Protein AF-A0A7S1T756-F1 (afdb_monomer_lite)

pLDDT: mean 79.55, std 18.54, range [43.72, 97.0]

Radius of gyration: 24.69 Å; chains: 1; bounding box: 53×56×56 Å

Organism: NCBI:txid63592

Foldseek 3Di:
DDDDDDDDDDDDDDDDDDDDDDDDDDDDDDPPPPPPPPPVQPPLVPDDPVVLCVQCVVLVHHCPPPPDSVSSSVVSSVDVVCANVQAPDDPQWDQDVVVRWTAHPVQRWTADRNVQWIAHPVVRFIWHQDPVVRDTHTDDD

Sequence (141 aa):
EPVAKRQAMEAAMAGPSSAAAASAPTAQAAPSEAAAPESDTTDYGSWPVKELQRFLREHGQDPSGAVEKSDLVERVRGVAAAGPARTAVPAGYLFHAESGYYWGAADSMYFHAESGKYYNPLNGAWCSWDAATGKFMPVPT

Structure (mmCIF, N/CA/C/O backbone):
data_AF-A0A7S1T756-F1
#
_entry.id   AF-A0A7S1T756-F1
#
loop_
_atom_site.group_PDB
_atom_site.id
_atom_site.type_symbol
_atom_site.label_atom_id
_atom_site.label_alt_id
_atom_site.label_comp_id
_atom_site.label_asym_id
_atom_site.label_entity_id
_atom_site.label_seq_id
_atom_site.pdbx_PDB_ins_code
_atom_site.Cartn_x
_atom_site.Cartn_y
_atom_site.Cartn_z
_atom_site.occupancy
_atom_site.B_iso_or_equiv
_atom_site.auth_seq_id
_atom_site.auth_comp_id
_atom_site.auth_asym_id
_atom_site.auth_atom_id
_atom_site.pdbx_PDB_model_num
ATOM 1 N N . GLU A 1 1 ? 23.310 17.131 -29.166 1.00 49.69 1 GLU A N 1
ATOM 2 C CA . GLU A 1 1 ? 24.074 15.921 -29.539 1.00 49.69 1 GLU A CA 1
ATOM 3 C C . GLU A 1 1 ? 25.356 15.863 -28.720 1.00 49.69 1 GLU A C 1
ATOM 5 O O . GLU A 1 1 ? 26.042 16.876 -28.638 1.00 49.69 1 GLU A O 1
ATOM 10 N N . PRO A 1 2 ? 25.624 14.738 -28.042 1.00 57.97 2 PRO A N 1
ATOM 11 C CA . PRO A 1 2 ? 26.920 14.097 -28.261 1.00 57.97 2 PRO A CA 1
ATOM 12 C C . PRO A 1 2 ? 26.814 12.575 -28.481 1.00 57.97 2 PRO A C 1
ATOM 14 O O . PRO A 1 2 ? 26.341 11.816 -27.644 1.00 57.97 2 PRO A O 1
ATOM 17 N N . VAL A 1 3 ? 27.250 12.182 -29.677 1.00 46.78 3 VAL A N 1
ATOM 18 C CA . VAL A 1 3 ? 28.123 11.060 -30.064 1.00 46.78 3 VAL A CA 1
ATOM 19 C C . VAL A 1 3 ? 28.409 9.946 -29.031 1.00 46.78 3 VAL A C 1
ATOM 21 O O . VAL A 1 3 ? 29.162 10.119 -28.080 1.00 46.78 3 VAL A O 1
ATOM 24 N N . ALA A 1 4 ? 27.879 8.763 -29.358 1.00 54.88 4 ALA A N 1
ATOM 25 C CA . ALA A 1 4 ? 28.503 7.432 -29.373 1.00 54.88 4 ALA A CA 1
ATOM 26 C C . ALA A 1 4 ? 29.545 7.033 -28.304 1.00 54.88 4 ALA A C 1
ATOM 28 O O . ALA A 1 4 ? 30.693 7.478 -28.323 1.00 54.88 4 ALA A O 1
ATOM 29 N N . LYS A 1 5 ? 29.234 5.952 -27.573 1.00 61.62 5 LYS A N 1
ATOM 30 C CA . LYS A 1 5 ? 30.234 4.915 -27.270 1.00 61.62 5 LYS A CA 1
ATOM 31 C C . LYS A 1 5 ? 29.591 3.529 -27.150 1.00 61.62 5 LYS A C 1
ATOM 33 O O . LYS A 1 5 ? 28.994 3.177 -26.142 1.00 61.62 5 LYS A O 1
ATOM 38 N N . ARG A 1 6 ? 29.705 2.763 -28.238 1.00 56.31 6 ARG A N 1
ATOM 39 C CA . ARG A 1 6 ? 29.560 1.302 -28.277 1.00 56.31 6 ARG A CA 1
ATOM 40 C C . ARG A 1 6 ? 30.834 0.674 -27.706 1.00 56.31 6 ARG A C 1
ATOM 42 O O . ARG A 1 6 ? 31.906 1.056 -28.158 1.00 56.31 6 ARG A O 1
ATOM 49 N N . GLN A 1 7 ? 30.695 -0.298 -26.811 1.00 54.22 7 GLN A N 1
ATOM 50 C CA . GLN A 1 7 ? 31.618 -1.410 -26.503 1.00 54.22 7 GLN A CA 1
ATOM 51 C C . GLN A 1 7 ? 30.746 -2.401 -25.699 1.00 54.22 7 GLN A C 1
ATOM 53 O O . GLN A 1 7 ? 30.255 -2.017 -24.648 1.00 54.22 7 GLN A O 1
ATOM 58 N N . ALA A 1 8 ? 30.275 -3.559 -26.175 1.00 53.59 8 ALA A N 1
ATOM 59 C CA . ALA A 1 8 ? 30.924 -4.700 -26.828 1.00 53.59 8 ALA A CA 1
ATOM 60 C C . ALA A 1 8 ? 32.037 -5.318 -25.968 1.00 53.59 8 ALA A C 1
ATOM 62 O O . ALA A 1 8 ? 33.213 -5.037 -26.178 1.00 53.59 8 ALA A O 1
ATOM 63 N N . MET A 1 9 ? 31.642 -6.187 -25.032 1.00 54.69 9 MET A N 1
ATOM 64 C CA . MET A 1 9 ? 32.468 -7.318 -24.619 1.00 54.69 9 MET A CA 1
ATOM 65 C C . MET A 1 9 ? 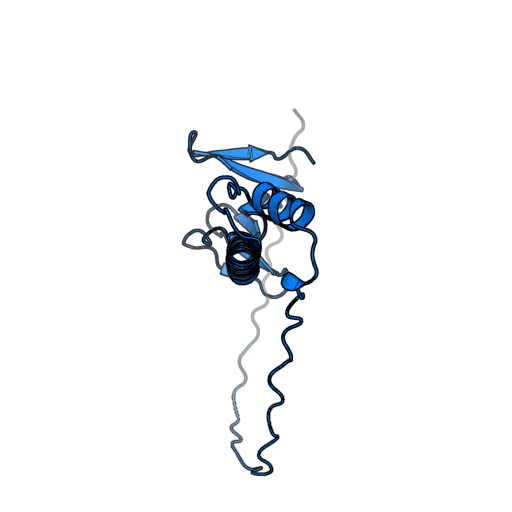31.581 -8.524 -24.295 1.00 54.69 9 MET A C 1
ATOM 67 O O . MET A 1 9 ? 30.870 -8.579 -23.297 1.00 54.69 9 MET A O 1
ATOM 71 N N . GLU A 1 10 ? 31.622 -9.446 -25.246 1.00 45.19 10 GLU A N 1
ATOM 72 C CA . GLU A 1 10 ? 31.120 -10.809 -25.267 1.00 45.19 10 GLU A CA 1
ATOM 73 C C . GLU A 1 10 ? 32.322 -11.717 -24.949 1.00 45.19 10 GLU A C 1
ATOM 75 O O . GLU A 1 10 ? 33.358 -11.576 -25.595 1.00 45.19 10 GLU A O 1
ATOM 80 N N . ALA A 1 11 ? 32.216 -12.580 -23.935 1.00 45.88 11 ALA A N 1
ATOM 81 C CA . ALA A 1 11 ? 33.020 -13.797 -23.722 1.00 45.88 11 ALA A CA 1
ATOM 82 C C . ALA A 1 11 ? 32.498 -14.474 -22.438 1.00 45.88 11 ALA A C 1
ATOM 84 O O . ALA A 1 11 ? 32.665 -13.957 -21.340 1.00 45.88 11 ALA A O 1
ATOM 85 N N . ALA A 1 12 ? 31.651 -15.497 -22.542 1.00 52.09 12 ALA A N 1
ATOM 86 C CA . ALA A 1 12 ? 32.065 -16.897 -22.647 1.00 52.09 12 ALA A CA 1
ATOM 87 C C . ALA A 1 12 ? 32.870 -17.374 -21.428 1.00 52.09 12 ALA A C 1
ATOM 89 O O . ALA A 1 12 ? 34.069 -17.142 -21.379 1.00 52.09 12 ALA A O 1
ATOM 90 N N . MET A 1 13 ? 32.221 -18.117 -20.520 1.00 52.81 13 MET A N 1
ATOM 91 C CA . MET A 1 13 ? 32.781 -19.329 -19.906 1.00 52.81 13 MET A CA 1
ATOM 92 C C . MET A 1 13 ? 31.653 -20.277 -19.486 1.00 52.81 13 MET A C 1
ATOM 94 O O . MET A 1 13 ? 30.943 -20.063 -18.509 1.00 52.81 13 MET A O 1
ATOM 98 N N . ALA A 1 14 ? 31.510 -21.334 -20.282 1.00 48.91 14 ALA A N 1
ATOM 99 C CA . ALA A 1 14 ? 30.871 -22.579 -19.904 1.00 48.91 14 ALA A CA 1
ATOM 100 C C . ALA A 1 14 ? 31.786 -23.354 -18.940 1.00 48.91 14 ALA A C 1
ATOM 102 O O . ALA A 1 14 ? 33.002 -23.378 -19.125 1.00 48.91 14 ALA A O 1
ATOM 103 N N . GLY A 1 15 ? 31.198 -24.036 -17.959 1.00 43.72 15 GLY A N 1
ATOM 104 C CA . GLY A 1 15 ? 31.881 -25.000 -17.097 1.00 43.72 15 GLY A CA 1
ATOM 105 C C . GLY A 1 15 ? 30.878 -25.807 -16.261 1.00 43.72 15 GLY A C 1
ATOM 106 O O . GLY A 1 15 ? 29.797 -25.296 -15.986 1.00 43.72 15 GLY A O 1
ATOM 107 N N . PRO A 1 16 ? 31.165 -27.080 -15.931 1.00 58.47 16 PRO A N 1
ATOM 108 C CA . PRO A 1 16 ? 30.175 -28.152 -15.993 1.00 58.47 16 PRO A CA 1
ATOM 109 C C . PRO A 1 16 ? 29.696 -28.693 -14.635 1.00 58.47 16 PRO A C 1
ATOM 111 O O . PRO A 1 16 ? 30.384 -28.619 -13.626 1.00 58.47 16 PRO A O 1
ATOM 114 N N . SER A 1 17 ? 28.508 -29.301 -14.689 1.00 57.59 17 SER A N 1
ATOM 115 C CA . SER A 1 17 ? 28.095 -30.576 -14.079 1.00 57.59 17 SER A CA 1
ATOM 116 C C . SER A 1 17 ? 28.977 -31.178 -12.968 1.00 57.59 17 SER A C 1
ATOM 118 O O . SER A 1 17 ? 30.095 -31.619 -13.231 1.00 57.59 17 SER A O 1
ATOM 120 N N . SER A 1 18 ? 28.409 -31.363 -11.771 1.00 61.53 18 SER A N 1
ATOM 121 C CA . SER A 1 18 ? 28.736 -32.514 -10.920 1.00 61.53 18 SER A CA 1
ATOM 122 C C . SER A 1 18 ? 27.552 -32.890 -10.026 1.00 61.53 18 SER A C 1
ATOM 124 O O . SER A 1 18 ? 26.866 -32.032 -9.472 1.00 61.53 18 SER A O 1
ATOM 126 N N . ALA A 1 19 ? 27.295 -34.192 -9.968 1.00 45.50 19 ALA A N 1
ATOM 127 C CA . ALA A 1 19 ? 26.134 -34.851 -9.389 1.00 45.50 19 ALA A CA 1
ATOM 128 C C . ALA A 1 19 ? 26.435 -35.478 -8.014 1.00 45.50 19 ALA A C 1
ATOM 130 O O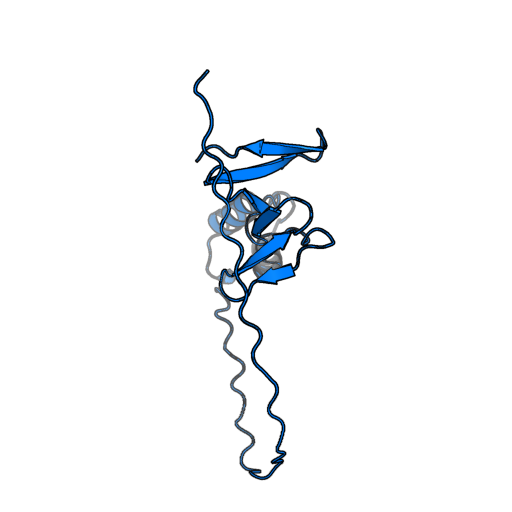 . ALA A 1 19 ? 27.594 -35.692 -7.671 1.00 45.50 19 ALA A O 1
ATOM 131 N N . ALA A 1 20 ? 25.355 -35.910 -7.346 1.00 44.09 20 ALA A N 1
ATOM 132 C CA . ALA A 1 20 ? 25.296 -36.823 -6.192 1.00 44.09 20 ALA A CA 1
ATOM 133 C C . ALA A 1 20 ? 25.740 -36.209 -4.840 1.00 44.09 20 ALA A C 1
ATOM 135 O O . ALA A 1 20 ? 26.628 -35.378 -4.783 1.00 44.09 20 ALA A O 1
ATOM 136 N N . ALA A 1 21 ? 25.160 -36.540 -3.687 1.00 48.34 21 ALA A N 1
ATOM 137 C CA . ALA A 1 21 ? 24.463 -37.755 -3.304 1.00 48.34 21 ALA A CA 1
ATOM 138 C C . ALA A 1 21 ? 23.457 -37.501 -2.167 1.00 48.34 21 ALA A C 1
ATOM 140 O O . ALA A 1 21 ? 23.534 -36.524 -1.425 1.00 48.34 21 ALA A O 1
ATOM 141 N N . ALA A 1 22 ? 22.531 -38.446 -2.046 1.00 50.19 22 ALA A N 1
ATOM 142 C CA . ALA A 1 22 ? 21.540 -38.574 -0.997 1.00 50.19 22 ALA A CA 1
ATOM 143 C C . ALA A 1 22 ? 22.143 -38.691 0.416 1.00 50.19 22 ALA A C 1
ATOM 145 O O . ALA A 1 22 ? 23.141 -39.377 0.631 1.00 50.19 22 ALA A O 1
ATOM 146 N N . SER A 1 23 ? 21.442 -38.121 1.395 1.00 50.31 23 SER A N 1
ATOM 147 C CA . SER A 1 23 ? 21.333 -38.655 2.755 1.00 50.31 23 SER A CA 1
ATOM 148 C C . SER A 1 23 ? 20.031 -38.154 3.375 1.00 50.31 23 SER A C 1
ATOM 150 O O . SER A 1 23 ? 19.855 -36.967 3.629 1.00 50.31 23 SER A O 1
ATOM 152 N N . ALA A 1 24 ? 19.109 -39.082 3.587 1.00 49.72 24 ALA A N 1
ATOM 153 C CA . ALA A 1 24 ? 17.982 -38.958 4.503 1.00 49.72 24 ALA A CA 1
ATOM 154 C C . ALA A 1 24 ? 18.174 -40.032 5.605 1.00 49.72 24 ALA A C 1
ATOM 156 O O . ALA A 1 24 ? 19.075 -40.862 5.484 1.00 49.72 24 ALA A O 1
ATOM 157 N N . PRO A 1 25 ? 17.287 -40.153 6.601 1.00 66.81 25 PRO A N 1
ATOM 158 C CA . PRO A 1 25 ? 17.030 -39.196 7.679 1.00 66.81 25 PRO A CA 1
ATOM 159 C C . PRO A 1 25 ? 17.026 -39.918 9.047 1.00 66.81 25 PRO A C 1
ATOM 161 O O . PRO A 1 25 ? 16.401 -40.961 9.173 1.00 66.81 25 PRO A O 1
ATOM 164 N N . THR A 1 26 ? 17.626 -39.378 10.114 1.00 49.97 26 THR A N 1
ATOM 165 C CA . THR A 1 26 ? 17.218 -39.785 11.480 1.00 49.97 26 THR A CA 1
ATOM 166 C C . THR A 1 26 ? 17.680 -38.786 12.532 1.00 49.97 26 THR A C 1
ATOM 168 O O . THR A 1 26 ? 18.873 -38.677 12.785 1.00 49.97 26 THR A O 1
ATOM 171 N N . ALA A 1 27 ? 16.731 -38.106 13.173 1.00 53.69 27 ALA A N 1
ATOM 172 C CA . ALA A 1 27 ? 16.810 -37.723 14.582 1.00 53.69 27 ALA A CA 1
ATOM 173 C C . ALA A 1 27 ? 15.421 -37.267 15.047 1.00 53.69 27 ALA A C 1
ATOM 175 O O . ALA A 1 27 ? 15.037 -36.106 14.949 1.00 53.69 27 ALA A O 1
ATOM 176 N N . GLN A 1 28 ? 14.656 -38.242 15.520 1.00 59.00 28 GLN A N 1
ATOM 177 C CA . GLN A 1 28 ? 13.478 -38.069 16.352 1.00 59.00 28 GLN A CA 1
ATOM 178 C C . GLN A 1 28 ? 13.934 -37.621 17.747 1.00 59.00 28 GLN A C 1
ATOM 180 O O . GLN A 1 28 ? 14.573 -38.409 18.438 1.00 59.00 28 GLN A O 1
ATOM 185 N N . ALA A 1 29 ? 13.594 -36.403 18.176 1.00 45.97 29 ALA A N 1
ATOM 186 C CA . ALA A 1 29 ? 13.442 -36.074 19.595 1.00 45.97 29 ALA A CA 1
ATOM 187 C C . ALA A 1 29 ? 12.720 -34.734 19.807 1.00 45.97 29 ALA A C 1
ATOM 189 O O . ALA A 1 29 ? 13.088 -33.721 19.225 1.00 45.97 29 ALA A O 1
ATOM 190 N N . ALA A 1 30 ? 11.775 -34.790 20.747 1.00 53.19 30 ALA A N 1
ATOM 191 C CA . ALA A 1 30 ? 11.052 -33.723 21.435 1.00 53.19 30 ALA A CA 1
ATOM 192 C C . ALA A 1 30 ? 9.870 -33.056 20.694 1.00 53.19 30 ALA A C 1
ATOM 194 O O . ALA A 1 30 ? 10.069 -32.337 19.716 1.00 53.19 30 ALA A O 1
ATOM 195 N N . PRO A 1 31 ? 8.628 -33.187 21.214 1.00 49.28 31 PRO A N 1
ATOM 196 C CA . PRO A 1 31 ? 7.644 -32.131 21.054 1.00 49.28 31 PRO A CA 1
ATOM 197 C C . PRO A 1 31 ? 8.165 -30.925 21.843 1.00 49.28 31 PRO A C 1
ATOM 199 O O . PRO A 1 31 ? 7.908 -30.784 23.036 1.00 49.28 31 PRO A O 1
ATOM 202 N N . SER A 1 32 ? 8.958 -30.078 21.183 1.00 53.19 32 SER A N 1
ATOM 203 C CA . SER A 1 32 ? 9.020 -28.677 21.572 1.00 53.19 32 SER A CA 1
ATOM 204 C C . SER A 1 32 ? 7.589 -28.186 21.492 1.00 53.19 32 SER A C 1
ATOM 206 O O . SER A 1 32 ? 7.021 -28.076 20.406 1.00 53.19 32 SER A O 1
ATOM 208 N N . GLU A 1 33 ? 6.998 -27.989 22.664 1.00 53.91 33 GLU A N 1
ATOM 209 C CA . GLU A 1 33 ? 5.886 -27.088 22.882 1.00 53.91 33 GLU A CA 1
ATOM 210 C C . GLU A 1 33 ? 6.250 -25.804 22.145 1.00 53.91 33 GLU A C 1
ATOM 212 O O . GLU A 1 33 ? 7.084 -25.011 22.585 1.00 53.91 33 GLU A O 1
ATOM 217 N N . ALA A 1 34 ? 5.747 -25.704 20.916 1.00 51.59 34 ALA A N 1
ATOM 218 C CA . ALA A 1 34 ? 5.823 -24.513 20.119 1.00 51.59 34 ALA A CA 1
ATOM 219 C C . ALA A 1 34 ? 4.986 -23.515 20.902 1.00 51.59 34 ALA A C 1
ATOM 221 O O . ALA A 1 34 ? 3.768 -23.455 20.741 1.00 51.59 34 ALA A O 1
ATOM 222 N N . ALA A 1 35 ? 5.648 -22.790 21.807 1.00 49.75 35 ALA A N 1
ATOM 223 C CA . ALA A 1 35 ? 5.253 -21.451 22.161 1.00 49.75 35 ALA A CA 1
ATOM 224 C C . ALA A 1 35 ? 5.038 -20.779 20.812 1.00 49.75 35 ALA A C 1
ATOM 226 O O . ALA A 1 35 ? 5.993 -20.451 20.100 1.00 49.75 35 ALA A O 1
ATOM 227 N N . ALA A 1 36 ? 3.769 -20.747 20.394 1.00 52.66 36 ALA A N 1
ATOM 228 C CA . ALA A 1 36 ? 3.344 -19.962 19.265 1.00 52.66 36 ALA A CA 1
ATOM 229 C C . ALA A 1 36 ? 4.025 -18.613 19.476 1.00 52.66 36 ALA A C 1
ATOM 231 O O . ALA A 1 36 ? 3.992 -18.133 20.615 1.00 52.66 36 ALA A O 1
ATOM 232 N N . PRO A 1 37 ? 4.719 -18.060 18.466 1.00 54.41 37 PRO A N 1
ATOM 233 C CA . PRO A 1 37 ? 5.270 -16.729 18.616 1.00 54.41 37 PRO A CA 1
ATOM 234 C C . PRO A 1 37 ? 4.106 -15.898 19.126 1.00 54.41 37 PRO A C 1
ATOM 236 O O . PRO A 1 37 ? 3.062 -15.855 18.462 1.00 54.41 37 PRO A O 1
ATOM 239 N N . GLU A 1 38 ? 4.240 -15.378 20.350 1.00 50.25 38 GLU A N 1
ATOM 240 C CA . GLU A 1 38 ? 3.349 -14.365 20.881 1.00 50.25 38 GLU A CA 1
ATOM 241 C C . GLU A 1 38 ? 3.526 -13.229 19.896 1.00 50.25 38 GLU A C 1
ATOM 243 O O . GLU A 1 38 ? 4.457 -12.434 19.972 1.00 50.25 38 GLU A O 1
ATOM 248 N N . SER A 1 39 ? 2.736 -13.314 18.827 1.00 50.69 39 SER A N 1
ATOM 249 C CA . SER A 1 39 ? 2.704 -12.357 17.751 1.00 50.69 39 SER A CA 1
ATOM 250 C C . SER A 1 39 ? 2.448 -11.090 18.510 1.00 50.69 39 SER A C 1
ATOM 252 O O . SER A 1 39 ? 1.469 -11.072 19.255 1.00 50.69 39 SER A O 1
ATOM 254 N N . ASP A 1 40 ? 3.391 -10.153 18.441 1.00 54.97 40 ASP A N 1
ATOM 255 C CA . ASP A 1 40 ? 3.399 -8.892 19.170 1.00 54.97 40 ASP A CA 1
ATOM 256 C C . ASP A 1 40 ? 2.091 -8.166 18.838 1.00 54.97 40 ASP A C 1
ATOM 258 O O . ASP A 1 40 ? 1.961 -7.405 17.878 1.00 54.97 40 ASP A O 1
ATOM 262 N N . THR A 1 41 ? 1.031 -8.581 19.528 1.00 65.00 41 THR A N 1
ATOM 263 C CA . THR A 1 41 ? -0.342 -8.269 19.180 1.00 65.00 41 THR A CA 1
ATOM 264 C C . THR A 1 41 ? -0.538 -6.985 19.920 1.00 65.00 41 THR A C 1
ATOM 266 O O . THR A 1 41 ? -0.930 -6.984 21.084 1.00 65.00 41 THR A O 1
ATOM 269 N N . THR A 1 42 ? -0.128 -5.905 19.259 1.00 84.50 42 THR A N 1
ATOM 270 C CA . THR A 1 42 ? -0.236 -4.551 19.779 1.00 84.50 42 THR A CA 1
ATOM 271 C C . THR A 1 42 ? -1.595 -4.405 20.460 1.00 84.50 42 THR A C 1
ATOM 273 O O . THR A 1 42 ? -2.643 -4.640 19.849 1.00 84.50 42 THR A O 1
ATOM 276 N N . ASP A 1 43 ? -1.587 -4.077 21.753 1.00 90.88 43 ASP A N 1
ATOM 277 C CA . ASP A 1 43 ? -2.812 -3.995 22.541 1.00 90.88 43 ASP A CA 1
ATOM 278 C C . ASP A 1 43 ? -3.574 -2.708 22.195 1.00 90.88 43 ASP A C 1
ATOM 280 O O . ASP A 1 43 ? -3.531 -1.692 22.892 1.00 90.88 43 ASP A O 1
ATOM 284 N N . TYR A 1 44 ? -4.289 -2.742 21.070 1.00 92.88 44 TYR A N 1
ATOM 285 C CA . TYR A 1 44 ? -5.114 -1.631 20.593 1.00 92.88 44 TYR A CA 1
ATOM 286 C C . TYR A 1 44 ? -6.268 -1.307 21.559 1.00 92.88 44 TYR A C 1
ATOM 288 O O . TYR A 1 44 ? -6.836 -0.217 21.511 1.00 92.88 44 TYR A O 1
ATOM 296 N N . GLY A 1 45 ? -6.606 -2.221 22.477 1.00 93.00 45 GLY A N 1
ATOM 297 C CA . GLY A 1 45 ? -7.598 -1.992 23.530 1.00 93.00 45 GLY A CA 1
ATOM 298 C C . GLY A 1 45 ? -7.187 -0.886 24.503 1.00 93.00 45 GLY A C 1
ATOM 299 O O . GLY A 1 45 ? -8.040 -0.127 24.972 1.00 93.00 45 GLY A O 1
ATOM 300 N N . SER A 1 46 ? -5.888 -0.725 24.745 1.00 95.25 46 SER A N 1
ATOM 301 C CA . SER A 1 46 ? -5.340 0.325 25.608 1.00 95.25 46 SER A CA 1
ATOM 302 C C . SER A 1 46 ? -5.297 1.707 24.942 1.00 95.25 46 SER A C 1
ATOM 304 O O . SER A 1 46 ? -5.149 2.719 25.628 1.00 95.25 46 SER A O 1
ATOM 306 N N . TRP A 1 47 ? -5.481 1.792 23.619 1.00 94.81 47 TRP A N 1
ATOM 307 C CA . TRP A 1 47 ? -5.406 3.063 22.898 1.00 94.81 47 TRP A CA 1
ATOM 308 C C . TRP A 1 47 ? -6.645 3.937 23.158 1.00 94.81 47 TRP A C 1
ATOM 310 O O . TRP A 1 47 ? -7.772 3.434 23.291 1.00 94.81 47 TRP A O 1
ATOM 320 N N . PRO A 1 48 ? -6.484 5.270 23.230 1.00 96.38 48 PRO A N 1
ATOM 321 C CA . PRO A 1 48 ? -7.617 6.178 23.300 1.00 96.38 48 PRO A CA 1
ATOM 322 C C . PRO A 1 48 ? -8.381 6.180 21.969 1.00 96.38 48 PRO A C 1
ATOM 324 O O . PRO A 1 48 ? -7.799 6.051 20.894 1.00 96.38 48 PRO A O 1
ATOM 327 N N . VAL A 1 49 ? -9.697 6.405 22.033 1.00 95.06 49 VAL A N 1
ATOM 328 C CA . VAL A 1 49 ? -10.599 6.414 20.861 1.00 95.06 49 VAL A CA 1
ATOM 329 C C . VAL A 1 49 ? -10.079 7.317 19.736 1.00 95.06 49 VAL A C 1
ATOM 331 O O . VAL A 1 49 ? -10.154 6.953 18.568 1.00 95.06 49 VAL A O 1
ATOM 334 N N . LYS A 1 50 ? -9.492 8.470 20.078 1.00 95.62 50 LYS A N 1
ATOM 335 C CA . LYS A 1 50 ? -8.940 9.415 19.095 1.00 95.62 50 LYS A CA 1
ATOM 336 C C . LYS A 1 50 ? -7.770 8.826 18.301 1.00 95.62 50 LYS A C 1
ATOM 338 O O . LYS A 1 50 ? -7.688 9.092 17.106 1.00 95.62 50 LYS A O 1
ATOM 343 N N . GLU A 1 51 ? -6.917 8.021 18.935 1.00 95.88 51 GLU A N 1
ATOM 344 C CA . GLU A 1 51 ? -5.789 7.356 18.267 1.00 95.88 51 GLU A CA 1
ATOM 345 C C . GLU A 1 51 ? -6.279 6.209 17.384 1.00 95.88 51 GLU A C 1
ATOM 347 O O . GLU A 1 51 ? -5.837 6.094 16.248 1.00 95.88 51 GLU A O 1
ATOM 352 N N . LEU A 1 52 ? -7.272 5.434 17.833 1.00 95.12 52 LEU A N 1
ATOM 353 C CA . LEU A 1 52 ? -7.898 4.403 16.994 1.00 95.12 52 LEU A CA 1
ATOM 354 C C . LEU A 1 52 ? -8.525 5.010 15.728 1.00 95.12 52 LEU A C 1
ATOM 356 O O . LEU A 1 52 ? -8.301 4.533 14.620 1.00 95.12 52 LEU A O 1
ATOM 360 N N . GLN A 1 53 ? -9.266 6.113 15.872 1.00 94.81 53 GLN A N 1
ATOM 361 C CA . GLN A 1 53 ? -9.841 6.835 14.732 1.00 94.81 53 GLN A CA 1
ATOM 362 C C . GLN A 1 53 ? -8.776 7.463 13.828 1.00 94.81 53 GLN A C 1
ATOM 364 O O . GLN A 1 53 ? -8.975 7.590 12.620 1.00 94.81 53 GLN A O 1
ATOM 369 N N . ARG A 1 54 ? -7.667 7.931 14.408 1.00 94.19 54 ARG A N 1
ATOM 370 C CA . ARG A 1 54 ? -6.532 8.454 13.651 1.00 94.19 54 ARG A CA 1
ATOM 371 C C . ARG A 1 54 ? -5.896 7.342 12.815 1.00 94.19 54 ARG A C 1
ATOM 373 O O . ARG A 1 54 ? -5.814 7.518 11.606 1.00 94.19 54 ARG A O 1
ATOM 380 N N . PHE A 1 55 ? -5.589 6.200 13.426 1.00 92.88 55 PHE A N 1
ATOM 381 C CA . PHE A 1 55 ? -5.024 5.032 12.754 1.00 92.88 55 PHE A CA 1
ATOM 382 C C . PHE A 1 55 ? -5.906 4.564 11.592 1.00 92.88 55 PHE A C 1
ATOM 384 O O . PHE A 1 55 ? -5.429 4.408 10.474 1.00 92.88 55 PHE A O 1
ATOM 391 N N . LEU A 1 56 ? -7.218 4.417 11.810 1.00 92.12 56 LEU A N 1
ATOM 392 C CA . LEU A 1 56 ? -8.136 4.031 10.733 1.00 92.12 56 LEU A CA 1
ATOM 393 C C . LEU A 1 56 ? -8.098 5.021 9.562 1.00 92.12 56 LEU A C 1
ATOM 395 O O . LEU A 1 56 ? -7.997 4.591 8.416 1.00 92.12 56 LEU A O 1
ATOM 399 N N . ARG A 1 57 ? -8.087 6.333 9.832 1.00 90.44 57 ARG A N 1
ATOM 400 C CA . ARG A 1 57 ? -7.989 7.358 8.779 1.00 90.44 57 ARG A CA 1
ATOM 401 C C . ARG A 1 57 ? -6.655 7.329 8.040 1.00 90.44 57 ARG A C 1
ATOM 403 O O . ARG A 1 57 ? -6.651 7.498 6.825 1.00 90.44 57 ARG A O 1
ATOM 410 N N . GLU A 1 58 ? -5.546 7.098 8.742 1.00 87.38 58 GLU A N 1
ATOM 411 C CA . GLU A 1 58 ? -4.219 6.929 8.127 1.00 87.38 58 GLU A CA 1
ATOM 412 C C . GLU A 1 58 ? -4.187 5.720 7.181 1.00 87.38 58 GLU A C 1
ATOM 414 O O . GLU A 1 58 ? -3.522 5.757 6.149 1.00 87.38 58 GLU A O 1
ATOM 419 N N . HIS A 1 59 ? -4.989 4.696 7.473 1.00 87.19 59 HIS A N 1
ATOM 420 C CA . HIS A 1 59 ? -5.191 3.523 6.625 1.00 87.19 59 HIS A CA 1
ATOM 421 C C . HIS A 1 59 ? -6.374 3.652 5.640 1.00 87.19 59 HIS A C 1
ATOM 423 O O . HIS A 1 59 ? -6.781 2.663 5.029 1.00 87.19 59 HIS A O 1
ATOM 429 N N . GLY A 1 60 ? -6.940 4.853 5.465 1.00 86.56 60 GLY A N 1
ATOM 430 C CA . GLY A 1 60 ? -8.024 5.119 4.510 1.00 86.56 60 GLY A CA 1
ATOM 431 C C . GLY A 1 60 ? -9.392 4.536 4.890 1.00 86.56 60 GLY A C 1
ATOM 432 O O . GLY A 1 60 ? -10.275 4.450 4.040 1.00 86.56 60 GLY A O 1
ATOM 433 N N . GLN A 1 61 ? -9.585 4.129 6.145 1.00 89.75 61 GLN A N 1
ATOM 434 C CA . GLN A 1 61 ? -10.857 3.652 6.688 1.00 89.75 61 GLN A CA 1
ATOM 435 C C . GLN A 1 61 ? -11.606 4.783 7.400 1.00 89.75 61 GLN A C 1
ATOM 437 O O . GLN A 1 61 ? -11.032 5.530 8.196 1.00 89.75 61 GLN A O 1
ATOM 442 N N . ASP A 1 62 ? -12.911 4.891 7.143 1.00 90.69 62 ASP A N 1
ATOM 443 C CA . ASP A 1 62 ? -13.761 5.881 7.803 1.00 90.69 62 ASP A CA 1
ATOM 444 C C . ASP A 1 62 ? -14.245 5.370 9.180 1.00 90.69 62 ASP A C 1
ATOM 446 O O . ASP A 1 62 ? -14.872 4.306 9.269 1.00 90.69 62 ASP A O 1
ATOM 450 N N . PRO A 1 63 ? -13.975 6.108 10.275 1.00 90.25 63 PRO A N 1
ATOM 451 C CA . PRO A 1 63 ? -14.404 5.720 11.613 1.00 90.25 63 PRO A CA 1
ATOM 452 C C . PRO A 1 63 ? -15.853 6.117 11.939 1.00 90.25 63 PRO A C 1
ATOM 454 O O . PRO A 1 63 ? -16.332 5.769 13.017 1.00 90.25 63 PRO A O 1
ATOM 457 N N . SER A 1 64 ? -16.566 6.842 11.067 1.00 87.50 64 SER A N 1
ATOM 458 C CA . SER A 1 64 ? -17.874 7.441 11.392 1.00 87.50 64 SER A CA 1
ATOM 459 C C . SER A 1 64 ? -18.988 6.408 11.590 1.00 87.50 64 SER A C 1
ATOM 461 O O . SER A 1 64 ? -20.024 6.727 12.166 1.00 87.50 64 SER A O 1
ATOM 463 N N . GLY A 1 65 ? -18.780 5.162 11.150 1.00 85.12 65 GLY A N 1
ATOM 464 C CA . GLY A 1 65 ? -19.714 4.052 11.364 1.00 85.12 65 GLY A CA 1
ATOM 465 C C . GLY A 1 65 ? -19.512 3.264 12.665 1.00 85.12 65 GLY A C 1
ATOM 466 O O . GLY A 1 65 ? -20.263 2.322 12.896 1.00 85.12 65 GLY A O 1
ATOM 467 N N . ALA A 1 66 ? -18.502 3.588 13.477 1.00 84.12 66 ALA A N 1
ATOM 468 C CA . ALA A 1 66 ? -18.192 2.877 14.717 1.00 84.12 66 ALA A CA 1
ATOM 469 C C . ALA A 1 66 ? -18.687 3.679 15.932 1.00 84.12 66 ALA A C 1
ATOM 471 O O . ALA A 1 66 ? -18.127 4.725 16.264 1.00 84.12 66 ALA A O 1
ATOM 472 N N . VAL A 1 67 ? -19.745 3.205 16.597 1.00 83.62 67 VAL A N 1
ATOM 473 C CA . VAL A 1 67 ? -20.343 3.905 17.755 1.00 83.62 67 VAL A CA 1
ATOM 474 C C . VAL A 1 67 ? -19.595 3.591 19.055 1.00 83.62 67 VAL A C 1
ATOM 476 O O . VAL A 1 67 ? -19.507 4.433 19.948 1.00 83.62 67 VAL A O 1
ATOM 479 N N . GLU A 1 68 ? -19.011 2.397 19.155 1.00 94.75 68 GLU A N 1
ATOM 480 C CA . GLU A 1 68 ? -18.373 1.894 20.371 1.00 94.75 68 GLU A CA 1
ATOM 481 C C . GLU A 1 68 ? -16.858 1.732 20.197 1.00 94.75 68 GLU A C 1
ATOM 483 O O . GLU A 1 68 ? -16.356 1.434 19.111 1.00 94.75 68 GLU A O 1
ATOM 488 N N . LYS A 1 69 ? -16.105 1.884 21.297 1.00 93.69 69 LYS A N 1
ATOM 489 C CA . LYS A 1 69 ? -14.645 1.682 21.295 1.00 93.69 69 LYS A CA 1
ATOM 490 C C . LYS A 1 69 ? -14.273 0.269 20.835 1.00 93.69 69 LYS A C 1
ATOM 492 O O . LYS A 1 69 ? -13.278 0.114 20.135 1.00 93.69 69 LYS A O 1
ATOM 497 N N . SER A 1 70 ? -15.061 -0.736 21.211 1.00 94.19 70 SER A N 1
ATOM 498 C CA . SER A 1 70 ? -14.827 -2.129 20.826 1.00 94.19 70 SER A CA 1
ATOM 499 C C . SER A 1 70 ? -14.848 -2.316 19.304 1.00 94.19 70 SER A C 1
ATOM 501 O O . SER A 1 70 ? -13.925 -2.927 18.775 1.00 94.19 70 SER A O 1
ATOM 503 N N . ASP A 1 71 ? -15.799 -1.690 18.595 1.00 93.62 71 ASP A N 1
ATOM 504 C CA . ASP A 1 71 ? -15.882 -1.742 17.123 1.00 93.62 71 ASP A CA 1
ATOM 505 C C . ASP A 1 71 ? -14.638 -1.119 16.469 1.00 93.62 71 ASP A C 1
ATOM 507 O O . ASP A 1 71 ? -14.047 -1.690 15.553 1.00 93.62 71 ASP A O 1
ATOM 511 N N . LEU A 1 72 ? -14.164 0.015 17.000 1.00 94.50 72 LEU A N 1
ATOM 512 C CA . LEU A 1 72 ? -12.922 0.639 16.532 1.00 94.50 72 LEU A CA 1
ATOM 513 C C . LEU A 1 72 ? -11.710 -0.279 16.721 1.00 94.50 72 LEU A C 1
ATOM 515 O O . LEU A 1 72 ? -10.882 -0.378 15.819 1.00 94.50 72 LEU A O 1
ATOM 519 N N . VAL A 1 73 ? -11.596 -0.950 17.871 1.00 94.88 73 VAL A N 1
ATOM 520 C CA . VAL A 1 73 ? -10.491 -1.882 18.147 1.00 94.88 73 VAL A CA 1
ATOM 521 C C . VAL A 1 73 ? -10.531 -3.072 17.191 1.00 94.88 73 VAL A C 1
ATOM 523 O O . VAL A 1 73 ? -9.488 -3.450 16.659 1.00 94.88 73 VAL A O 1
ATOM 526 N N . GLU A 1 74 ? -11.708 -3.644 16.931 1.00 93.12 74 GLU A N 1
ATOM 527 C CA . GLU A 1 74 ? -11.854 -4.749 15.980 1.00 93.12 74 GLU A CA 1
ATOM 528 C C . GLU A 1 74 ? -11.498 -4.330 14.553 1.00 93.12 74 GLU A C 1
ATOM 530 O O . GLU A 1 74 ? -10.755 -5.044 13.877 1.00 93.12 74 GLU A O 1
ATOM 535 N N . ARG A 1 75 ? -11.923 -3.140 14.108 1.00 91.75 75 ARG A N 1
ATOM 536 C CA . ARG A 1 75 ? -11.515 -2.608 12.799 1.00 91.75 75 ARG A CA 1
ATOM 537 C C . ARG A 1 75 ? -10.016 -2.378 12.715 1.00 91.75 75 ARG A C 1
ATOM 539 O O . ARG A 1 75 ? -9.406 -2.767 11.726 1.00 91.75 75 ARG A O 1
ATOM 546 N N . VAL A 1 76 ? -9.412 -1.775 13.740 1.00 92.75 76 VAL A N 1
ATOM 547 C CA . VAL A 1 76 ? -7.960 -1.551 13.782 1.00 92.75 76 VAL A CA 1
ATOM 548 C C . VAL A 1 76 ? -7.218 -2.882 13.725 1.00 92.75 76 VAL A C 1
ATOM 550 O O . VAL A 1 76 ? -6.290 -3.010 12.934 1.00 92.75 76 VAL A O 1
ATOM 553 N N . ARG A 1 77 ? -7.664 -3.898 14.474 1.00 91.31 77 ARG A N 1
ATOM 554 C CA . ARG A 1 77 ? -7.112 -5.258 14.390 1.00 91.31 77 ARG A CA 1
ATOM 555 C C . ARG A 1 77 ? -7.271 -5.853 12.996 1.00 91.31 77 ARG A C 1
ATOM 557 O O . ARG A 1 77 ? -6.317 -6.428 12.489 1.00 91.31 77 ARG A O 1
ATOM 564 N N . GLY A 1 78 ? -8.431 -5.689 12.362 1.00 87.81 78 GLY A N 1
ATOM 565 C CA . GLY A 1 78 ? -8.671 -6.146 10.993 1.00 87.81 78 GLY A CA 1
ATOM 566 C C . GLY A 1 78 ? -7.737 -5.483 9.980 1.00 87.81 78 GLY A C 1
ATOM 567 O O . GLY A 1 78 ? -7.156 -6.166 9.145 1.00 87.81 78 GLY A O 1
ATOM 568 N N . VAL A 1 79 ? -7.531 -4.170 10.090 1.00 88.19 79 VAL A N 1
ATOM 569 C CA . VAL A 1 79 ? -6.612 -3.403 9.235 1.00 88.19 79 VAL A CA 1
ATOM 570 C C . VAL A 1 79 ? -5.153 -3.780 9.499 1.00 88.19 79 VAL A C 1
ATOM 572 O O . VAL A 1 79 ? -4.391 -3.976 8.558 1.00 88.19 79 VAL A O 1
ATOM 575 N N . ALA A 1 80 ? -4.762 -3.930 10.764 1.00 86.81 80 ALA A N 1
ATOM 576 C CA . ALA A 1 80 ? -3.415 -4.342 11.143 1.00 86.81 80 ALA A CA 1
ATOM 577 C C . ALA A 1 80 ? -3.105 -5.772 10.671 1.00 86.81 80 ALA A C 1
ATOM 579 O O . ALA A 1 80 ? -2.027 -6.023 10.137 1.00 86.81 80 ALA A O 1
ATOM 580 N N . ALA A 1 81 ? -4.065 -6.693 10.802 1.00 82.50 81 ALA A N 1
ATOM 581 C CA . ALA A 1 81 ? -3.944 -8.069 10.327 1.00 82.50 81 ALA A CA 1
ATOM 582 C C . ALA A 1 81 ? -3.958 -8.167 8.794 1.00 82.50 81 ALA A C 1
ATOM 584 O O . ALA A 1 81 ? -3.242 -8.990 8.227 1.00 82.50 81 ALA A O 1
ATOM 585 N N . ALA A 1 82 ? -4.734 -7.315 8.112 1.00 75.06 82 ALA A N 1
ATOM 586 C CA . ALA A 1 82 ? -4.692 -7.191 6.655 1.00 75.06 82 ALA A CA 1
ATOM 587 C C . ALA A 1 82 ? -3.344 -6.637 6.153 1.00 75.06 82 ALA A C 1
ATOM 589 O O . ALA A 1 82 ? -2.999 -6.817 4.983 1.00 75.06 82 ALA A O 1
ATOM 590 N N . GLY A 1 83 ? -2.571 -6.005 7.043 1.00 64.56 83 GLY A N 1
ATOM 591 C CA . GLY A 1 83 ? -1.362 -5.270 6.709 1.00 64.56 83 GLY A CA 1
ATOM 592 C C . GLY A 1 83 ? -1.670 -4.022 5.874 1.00 64.56 83 GLY A C 1
ATOM 593 O O . GLY A 1 83 ? -2.821 -3.777 5.497 1.00 64.56 83 GLY A O 1
ATOM 594 N N . PRO A 1 84 ? -0.653 -3.204 5.541 1.00 60.09 84 PRO A N 1
ATOM 595 C CA . PRO A 1 84 ? -0.806 -2.264 4.435 1.00 60.09 84 PRO A CA 1
ATOM 596 C C . PRO A 1 84 ? -1.301 -3.070 3.237 1.00 60.09 84 PRO A C 1
ATOM 598 O O . PRO A 1 84 ? -0.738 -4.134 2.973 1.00 60.09 84 PRO A O 1
ATOM 601 N N . ALA A 1 85 ? -2.381 -2.614 2.590 1.00 60.09 85 ALA A N 1
ATOM 602 C CA . ALA A 1 85 ? -3.020 -3.329 1.493 1.00 60.09 85 ALA A CA 1
ATOM 603 C C . ALA A 1 85 ? -1.938 -3.774 0.509 1.00 60.09 85 ALA A C 1
ATOM 605 O O . ALA A 1 85 ? -1.407 -2.958 -0.248 1.00 60.09 85 ALA A O 1
ATOM 606 N N . ARG A 1 86 ? -1.554 -5.055 0.590 1.00 64.00 86 ARG A N 1
ATOM 607 C CA . ARG A 1 86 ? -0.469 -5.588 -0.223 1.00 64.00 86 ARG A CA 1
ATOM 608 C C . ARG A 1 86 ? -0.960 -5.452 -1.638 1.00 64.00 86 ARG A C 1
ATOM 610 O O . ARG A 1 86 ? -1.933 -6.102 -2.024 1.00 64.00 86 ARG A O 1
ATOM 617 N N . THR A 1 87 ? -0.348 -4.534 -2.372 1.00 75.62 87 THR A N 1
ATOM 618 C CA . THR A 1 87 ? -0.771 -4.299 -3.740 1.00 75.62 87 THR A CA 1
ATOM 619 C C . THR A 1 87 ? -0.509 -5.604 -4.468 1.00 75.62 87 THR A C 1
ATOM 621 O O . THR A 1 87 ? 0.599 -6.143 -4.391 1.00 75.62 87 THR A O 1
ATOM 624 N N . ALA A 1 88 ? -1.563 -6.158 -5.073 1.00 83.88 88 ALA A N 1
ATOM 625 C CA . ALA A 1 88 ? -1.474 -7.430 -5.765 1.00 83.88 88 ALA A CA 1
ATOM 626 C C . ALA A 1 88 ? -0.295 -7.361 -6.736 1.00 83.88 88 ALA A C 1
ATOM 628 O O . ALA A 1 88 ? -0.207 -6.441 -7.551 1.00 83.88 88 ALA A O 1
ATOM 629 N N . VAL A 1 89 ? 0.634 -8.302 -6.586 1.00 89.44 89 VAL A N 1
ATOM 630 C CA . VAL A 1 89 ? 1.828 -8.357 -7.424 1.00 89.44 89 VAL A CA 1
ATOM 631 C C . VAL A 1 89 ? 1.358 -8.526 -8.870 1.00 89.44 89 VAL A C 1
ATOM 633 O O . VAL A 1 89 ? 0.598 -9.463 -9.139 1.00 89.44 89 VAL A O 1
ATOM 636 N N . PRO A 1 90 ? 1.756 -7.640 -9.798 1.00 88.56 90 PRO A N 1
ATOM 637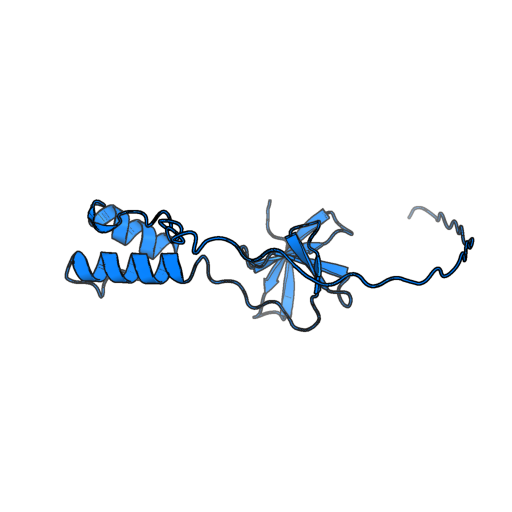 C CA . PRO A 1 90 ? 1.324 -7.759 -11.181 1.00 88.56 90 PRO A CA 1
ATOM 638 C C . PRO A 1 90 ? 1.782 -9.089 -11.788 1.00 88.56 90 PRO A C 1
ATOM 640 O O . PRO A 1 90 ? 2.827 -9.640 -11.431 1.00 88.56 90 PRO A O 1
ATOM 643 N N . ALA A 1 91 ? 0.994 -9.625 -12.719 1.00 91.75 91 ALA A N 1
ATOM 644 C CA . ALA A 1 91 ? 1.314 -10.897 -13.355 1.00 91.75 91 ALA A CA 1
ATOM 645 C C . ALA A 1 91 ? 2.674 -10.830 -14.076 1.00 91.75 91 ALA A C 1
ATOM 647 O O . ALA A 1 91 ? 2.983 -9.851 -14.750 1.00 91.75 91 ALA A O 1
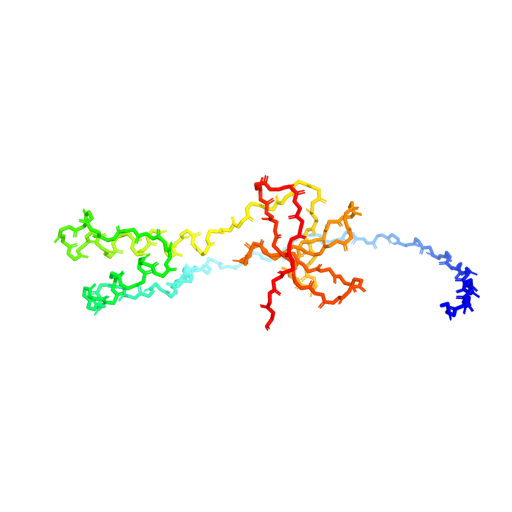ATOM 648 N N . GLY A 1 92 ? 3.482 -11.884 -13.939 1.00 93.50 92 GLY A N 1
ATOM 649 C CA . GLY A 1 92 ? 4.808 -11.970 -14.564 1.00 93.50 92 GLY A CA 1
ATOM 650 C C . GLY A 1 92 ? 5.951 -11.346 -13.756 1.00 93.50 92 GLY A C 1
ATOM 651 O O . GLY A 1 92 ? 7.099 -11.415 -14.190 1.00 93.50 92 GLY A O 1
ATOM 652 N N . TYR A 1 93 ? 5.667 -10.788 -12.580 1.00 95.75 93 TYR A N 1
ATOM 653 C CA . TYR A 1 93 ? 6.698 -10.358 -11.643 1.00 95.75 93 TYR A CA 1
ATOM 654 C C . TYR A 1 93 ? 7.189 -11.535 -10.787 1.00 95.75 93 TYR A C 1
ATOM 656 O O . TYR A 1 93 ? 6.395 -12.304 -10.245 1.00 95.75 93 TYR A O 1
ATOM 664 N N . LEU A 1 94 ? 8.510 -11.666 -10.646 1.00 96.31 94 LEU A N 1
ATOM 665 C CA . LEU A 1 94 ? 9.170 -12.735 -9.893 1.00 96.31 94 LEU A CA 1
ATOM 666 C C . LEU A 1 94 ? 9.790 -12.183 -8.612 1.00 96.31 94 LEU A C 1
ATOM 668 O O . LEU A 1 94 ? 10.515 -11.193 -8.650 1.00 96.31 94 LEU A O 1
ATOM 672 N N . PHE A 1 95 ? 9.528 -12.821 -7.472 1.00 95.81 95 PHE A N 1
ATOM 673 C CA . PHE A 1 95 ? 10.110 -12.395 -6.200 1.00 95.81 95 PHE A CA 1
ATOM 674 C C . PHE A 1 95 ? 11.629 -12.610 -6.187 1.00 95.81 95 PHE A C 1
ATOM 676 O O . PHE A 1 95 ? 12.106 -13.724 -6.407 1.00 95.81 95 PHE A O 1
ATOM 683 N N . HIS A 1 96 ? 12.380 -11.548 -5.902 1.00 95.00 96 HIS A N 1
ATOM 684 C CA . HIS A 1 96 ? 13.832 -11.567 -5.811 1.00 95.00 96 HIS A CA 1
ATOM 685 C C . HIS A 1 96 ? 14.256 -11.500 -4.341 1.00 95.00 96 HIS A C 1
ATOM 687 O O . HIS A 1 96 ? 14.305 -10.429 -3.735 1.00 95.00 96 HIS A O 1
ATOM 693 N N . ALA A 1 97 ? 14.559 -12.661 -3.755 1.00 89.19 97 ALA A N 1
ATOM 694 C CA . ALA A 1 97 ? 14.783 -12.797 -2.315 1.00 89.19 97 ALA A CA 1
ATOM 695 C C . ALA A 1 97 ? 15.930 -11.925 -1.774 1.00 89.19 97 ALA A C 1
ATOM 697 O O . ALA A 1 97 ? 15.832 -11.430 -0.657 1.00 89.19 97 ALA A O 1
ATOM 698 N N . GLU A 1 98 ? 16.984 -11.694 -2.563 1.00 91.56 98 GLU A N 1
ATOM 699 C CA . GLU A 1 98 ? 18.129 -10.877 -2.130 1.00 91.56 98 GLU A CA 1
ATOM 700 C C . GLU A 1 98 ? 17.776 -9.400 -1.949 1.00 91.56 98 GLU A C 1
ATOM 702 O O . GLU A 1 98 ? 18.378 -8.713 -1.130 1.00 91.56 98 GLU A O 1
ATOM 707 N N . SER A 1 99 ? 16.816 -8.902 -2.728 1.00 90.81 99 SER A N 1
ATOM 708 C CA . SER A 1 99 ? 16.431 -7.493 -2.697 1.00 90.81 99 SER A CA 1
ATOM 709 C C . SER A 1 99 ? 15.124 -7.268 -1.936 1.00 90.81 99 SER A C 1
ATOM 711 O O . SER A 1 99 ? 14.867 -6.154 -1.497 1.00 90.81 99 SER A O 1
ATOM 713 N N . GLY A 1 100 ? 14.306 -8.311 -1.758 1.00 92.06 100 GLY A N 1
ATOM 714 C CA . GLY A 1 100 ? 12.977 -8.210 -1.153 1.00 92.06 100 GLY A CA 1
ATOM 715 C C . GLY A 1 100 ? 11.927 -7.584 -2.079 1.00 92.06 100 GLY A C 1
ATOM 716 O O . GLY A 1 100 ? 10.798 -7.347 -1.655 1.00 92.06 100 GLY A O 1
ATOM 717 N N . TYR A 1 101 ? 12.269 -7.339 -3.347 1.00 95.12 101 TYR A N 1
ATOM 718 C CA . TYR A 1 101 ? 11.371 -6.765 -4.350 1.00 95.12 101 TYR A CA 1
ATOM 719 C C . TYR A 1 101 ? 10.961 -7.810 -5.383 1.00 95.12 101 TYR A C 1
ATOM 721 O O . TYR A 1 101 ? 11.605 -8.844 -5.556 1.00 95.12 101 TYR A O 1
ATOM 729 N N . TYR A 1 102 ? 9.902 -7.518 -6.125 1.00 96.44 102 TYR A N 1
ATOM 730 C CA . TYR A 1 102 ? 9.483 -8.335 -7.253 1.00 96.44 102 TYR A CA 1
ATOM 731 C C . TYR A 1 102 ? 10.046 -7.751 -8.549 1.00 96.44 102 TYR A C 1
ATOM 733 O O . TYR A 1 102 ? 9.892 -6.565 -8.794 1.00 96.44 102 TYR A O 1
ATOM 741 N N . TRP A 1 103 ? 10.690 -8.544 -9.395 1.00 96.81 103 TRP A N 1
ATOM 742 C CA . TRP A 1 103 ? 11.254 -8.101 -10.669 1.00 96.81 103 TRP A CA 1
ATOM 743 C C . TRP A 1 103 ? 10.337 -8.463 -11.838 1.00 96.81 103 TRP A C 1
ATOM 745 O O . TRP A 1 103 ? 9.998 -9.633 -12.022 1.00 96.81 103 TRP A O 1
ATOM 755 N N . GLY A 1 104 ? 9.960 -7.468 -12.641 1.00 95.38 104 GLY A N 1
ATOM 756 C CA . GLY A 1 104 ? 9.219 -7.653 -13.885 1.00 95.38 104 GLY A CA 1
ATOM 757 C C . GLY A 1 104 ? 10.166 -7.655 -15.080 1.00 95.38 104 GLY A C 1
ATOM 758 O O . GLY A 1 104 ? 10.741 -6.621 -15.416 1.00 95.38 104 GLY A O 1
ATOM 759 N N . ALA A 1 105 ? 10.314 -8.801 -15.750 1.00 94.25 105 ALA A N 1
ATOM 760 C CA . ALA A 1 105 ? 11.208 -8.923 -16.906 1.00 94.25 105 ALA A CA 1
ATOM 761 C C . ALA A 1 105 ? 10.713 -8.153 -18.147 1.00 94.25 105 ALA A C 1
ATOM 763 O O . ALA A 1 105 ? 11.530 -7.750 -18.970 1.00 94.25 105 ALA A O 1
ATOM 764 N N . ALA A 1 106 ? 9.398 -7.940 -18.278 1.00 92.75 106 ALA A N 1
ATOM 765 C CA . ALA A 1 106 ? 8.807 -7.223 -19.410 1.00 92.75 106 ALA A CA 1
ATOM 766 C C . ALA A 1 106 ? 9.163 -5.726 -19.394 1.00 92.75 106 ALA A C 1
ATOM 768 O O . ALA A 1 106 ? 9.589 -5.179 -20.408 1.00 92.75 106 ALA A O 1
ATOM 769 N N . ASP A 1 107 ? 9.046 -5.091 -18.228 1.00 91.44 107 ASP A N 1
ATOM 770 C CA . ASP A 1 107 ? 9.240 -3.647 -18.059 1.00 91.44 107 ASP A CA 1
ATOM 771 C C . ASP A 1 107 ? 10.630 -3.291 -17.515 1.00 91.44 107 ASP A C 1
ATOM 773 O O . ASP A 1 107 ? 10.998 -2.118 -17.459 1.00 91.44 107 ASP A O 1
ATOM 777 N N . SER A 1 108 ? 11.416 -4.298 -17.111 1.00 95.19 108 SER A N 1
ATOM 778 C CA . SER A 1 108 ? 12.699 -4.127 -16.414 1.00 95.19 108 SER A CA 1
ATOM 779 C C . SER A 1 108 ? 12.581 -3.230 -15.172 1.00 95.19 108 SER A C 1
ATOM 781 O O . SER A 1 108 ? 13.430 -2.373 -14.926 1.00 95.19 108 SER A O 1
ATOM 783 N N . MET A 1 109 ? 11.508 -3.413 -14.394 1.00 96.50 109 MET A N 1
ATOM 784 C CA . MET A 1 109 ? 11.218 -2.646 -13.177 1.00 96.50 109 MET A CA 1
ATOM 785 C C . MET A 1 109 ? 11.071 -3.559 -11.962 1.00 96.50 109 MET A C 1
ATOM 787 O O . MET A 1 109 ? 10.532 -4.664 -12.053 1.00 96.50 109 MET A O 1
ATOM 791 N N . TYR A 1 110 ? 11.487 -3.060 -10.800 1.00 96.88 110 TYR A N 1
ATOM 792 C CA . TYR A 1 110 ? 11.195 -3.684 -9.514 1.00 96.88 110 TYR A CA 1
ATOM 793 C C . TYR A 1 110 ? 9.849 -3.181 -8.991 1.00 96.88 110 TYR A C 1
ATOM 795 O O . TYR A 1 110 ? 9.517 -2.016 -9.155 1.00 96.88 110 TYR A O 1
ATOM 803 N N . PHE A 1 111 ? 9.077 -4.033 -8.338 1.00 96.25 111 PHE A N 1
ATOM 804 C CA . PHE A 1 111 ? 7.818 -3.710 -7.687 1.00 96.25 111 PHE A CA 1
ATOM 805 C C . PHE A 1 111 ? 7.945 -3.975 -6.191 1.00 96.25 111 PHE A C 1
ATOM 807 O O . PHE A 1 111 ? 8.399 -5.040 -5.762 1.00 96.25 111 PHE A O 1
ATOM 814 N N . HIS A 1 112 ? 7.537 -2.994 -5.395 1.00 94.25 112 HIS A N 1
ATOM 815 C CA . HIS A 1 112 ? 7.532 -3.074 -3.946 1.00 94.25 112 HIS A CA 1
ATOM 816 C C . HIS A 1 112 ? 6.103 -3.293 -3.449 1.00 94.25 112 HIS A C 1
ATOM 818 O O . HIS A 1 112 ? 5.288 -2.370 -3.446 1.00 94.25 112 HIS A O 1
ATOM 824 N N . ALA A 1 113 ? 5.798 -4.520 -3.021 1.00 89.75 113 ALA A N 1
ATOM 825 C CA . ALA A 1 113 ? 4.434 -4.925 -2.673 1.00 89.75 113 ALA A CA 1
ATOM 826 C C . ALA A 1 113 ? 3.841 -4.160 -1.478 1.00 89.75 113 ALA A C 1
ATOM 828 O O . ALA A 1 113 ? 2.622 -4.011 -1.401 1.00 89.75 113 ALA A O 1
ATOM 829 N N . GLU A 1 114 ? 4.685 -3.660 -0.571 1.00 85.75 114 GLU A N 1
ATOM 830 C CA . GLU A 1 114 ? 4.231 -2.912 0.607 1.00 85.75 114 GLU A CA 1
ATOM 831 C C . GLU A 1 114 ? 3.830 -1.473 0.268 1.00 85.75 114 GLU A C 1
ATOM 833 O O . GLU A 1 114 ? 2.886 -0.950 0.851 1.00 85.75 114 GLU A O 1
ATOM 838 N N . SER A 1 115 ? 4.518 -0.827 -0.683 1.00 87.94 115 SER A N 1
ATOM 839 C CA . SER A 1 115 ? 4.198 0.552 -1.087 1.00 87.94 115 SER A CA 1
ATOM 840 C C . SER A 1 115 ? 3.334 0.640 -2.343 1.00 87.94 115 SER A C 1
ATOM 842 O O . SER A 1 115 ? 2.842 1.723 -2.653 1.00 87.94 115 SER A O 1
ATOM 844 N N . GLY A 1 116 ? 3.195 -0.457 -3.095 1.00 90.62 116 GLY A N 1
ATOM 845 C CA . GLY A 1 116 ? 2.541 -0.470 -4.405 1.00 90.62 116 GLY A CA 1
ATOM 846 C C . GLY A 1 116 ? 3.286 0.339 -5.473 1.00 90.62 116 GLY A C 1
ATOM 847 O O . GLY A 1 116 ? 2.712 0.664 -6.512 1.00 90.62 116 GLY A O 1
ATOM 848 N N . LYS A 1 117 ? 4.553 0.698 -5.222 1.00 94.00 117 LYS A N 1
ATOM 849 C CA . LYS A 1 117 ? 5.382 1.506 -6.126 1.00 94.00 117 LYS A CA 1
ATOM 850 C C . LYS A 1 117 ? 6.339 0.631 -6.927 1.00 94.00 117 LYS A C 1
ATOM 852 O O . LYS A 1 117 ? 6.727 -0.459 -6.506 1.00 94.00 117 LYS A O 1
ATOM 857 N N . TYR A 1 118 ? 6.758 1.162 -8.064 1.00 96.31 118 TYR A N 1
ATOM 858 C CA . TYR A 1 118 ? 7.700 0.554 -8.985 1.00 96.31 118 TYR A CA 1
ATOM 859 C C . TYR A 1 118 ? 9.014 1.326 -8.935 1.00 96.31 118 TYR A C 1
ATOM 861 O O . TYR A 1 118 ? 9.010 2.552 -8.928 1.00 96.31 118 TYR A O 1
ATOM 869 N N . TYR A 1 119 ? 10.140 0.632 -8.899 1.00 97.00 119 TYR A N 1
ATOM 870 C CA . TYR A 1 119 ? 11.465 1.222 -8.980 1.00 97.00 119 TYR A CA 1
ATOM 871 C C . TYR A 1 119 ? 12.071 0.904 -10.343 1.00 97.00 119 TYR A C 1
ATOM 873 O O . TYR A 1 119 ? 12.191 -0.262 -10.731 1.00 97.00 119 TYR A O 1
ATOM 881 N N . ASN A 1 120 ? 12.438 1.951 -11.078 1.00 95.69 120 ASN A N 1
ATOM 882 C CA . ASN A 1 120 ? 13.072 1.822 -12.378 1.00 95.69 120 ASN A CA 1
ATOM 883 C C . ASN A 1 120 ? 14.601 1.961 -12.223 1.00 95.69 120 ASN A C 1
ATOM 885 O O . ASN A 1 120 ? 15.094 3.062 -11.966 1.00 95.69 120 ASN A O 1
ATOM 889 N N . PRO A 1 121 ? 15.378 0.876 -12.405 1.00 94.88 121 PRO A N 1
ATOM 890 C CA . PRO A 1 121 ? 16.829 0.910 -12.236 1.00 94.88 121 PRO A CA 1
ATOM 891 C C . PRO A 1 121 ? 17.552 1.708 -13.332 1.00 94.88 121 PRO A C 1
ATOM 893 O O . PRO A 1 121 ? 18.697 2.099 -13.134 1.00 94.88 121 PRO A O 1
ATOM 896 N N . LEU A 1 122 ? 16.910 1.977 -14.478 1.00 94.56 122 LEU A N 1
ATOM 897 C CA . LEU A 1 122 ? 17.527 2.715 -15.587 1.00 94.56 122 LEU A CA 1
ATOM 898 C C . LEU A 1 122 ? 17.677 4.208 -15.284 1.00 94.56 122 LEU A C 1
ATOM 900 O O . LEU A 1 122 ? 18.640 4.832 -15.720 1.00 94.56 122 LEU A O 1
ATOM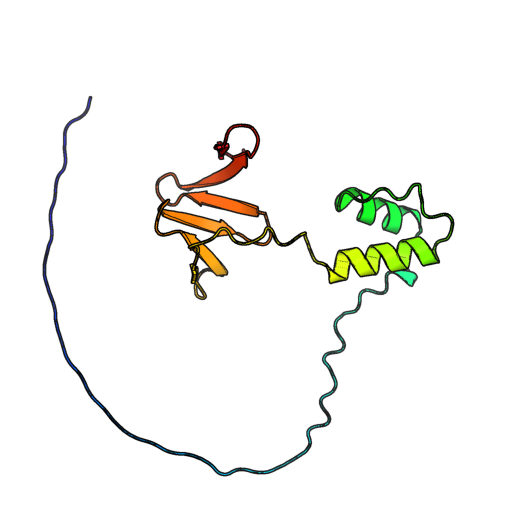 904 N N . ASN A 1 123 ? 16.712 4.788 -14.566 1.00 94.12 123 ASN A N 1
ATOM 905 C CA . ASN A 1 123 ? 16.712 6.205 -14.195 1.00 94.12 123 ASN A CA 1
ATOM 906 C C . ASN A 1 123 ? 16.850 6.434 -12.681 1.00 94.12 123 ASN A C 1
ATOM 908 O O . ASN A 1 123 ? 16.946 7.581 -12.252 1.00 94.12 123 ASN A O 1
ATOM 912 N N . GLY A 1 124 ? 16.859 5.364 -11.880 1.00 95.00 124 GLY A N 1
ATOM 913 C CA . GLY A 1 124 ? 16.966 5.428 -10.426 1.00 95.00 124 GLY A CA 1
ATOM 914 C C . GLY A 1 124 ? 15.760 6.071 -9.739 1.00 95.00 124 GLY A C 1
ATOM 915 O O . GLY A 1 124 ? 15.899 6.544 -8.613 1.00 95.00 124 GLY A O 1
ATOM 916 N N . ALA A 1 125 ? 14.596 6.118 -10.394 1.00 95.75 125 ALA A N 1
ATOM 917 C CA . ALA A 1 125 ? 13.408 6.800 -9.891 1.00 95.75 125 ALA A CA 1
ATOM 918 C C . ALA A 1 125 ? 12.309 5.823 -9.453 1.00 95.75 125 ALA A C 1
ATOM 920 O O . ALA A 1 125 ? 12.127 4.741 -10.020 1.00 95.75 125 ALA A O 1
ATOM 921 N N . TRP A 1 126 ? 11.535 6.250 -8.455 1.00 96.12 126 TRP A N 1
ATOM 922 C CA . TRP A 1 126 ? 10.299 5.589 -8.056 1.00 96.12 126 TRP A CA 1
ATOM 923 C C . TRP A 1 126 ? 9.136 6.086 -8.912 1.00 96.12 126 TRP A C 1
ATOM 925 O O . TRP A 1 126 ? 8.977 7.286 -9.128 1.00 96.12 126 TRP A O 1
ATOM 935 N N . CYS A 1 127 ? 8.291 5.165 -9.350 1.00 95.75 127 CYS A N 1
ATOM 936 C CA . CYS A 1 127 ? 7.087 5.421 -10.120 1.00 95.75 127 CYS A CA 1
ATOM 937 C C . CYS A 1 127 ? 5.876 4.765 -9.448 1.00 95.75 127 CYS A C 1
ATOM 939 O O . CYS A 1 127 ? 5.991 3.745 -8.772 1.00 95.75 127 CYS A O 1
ATOM 941 N N . SER A 1 128 ? 4.696 5.332 -9.659 1.00 94.06 128 SER A N 1
ATOM 942 C CA . SER A 1 128 ? 3.415 4.713 -9.328 1.00 94.06 128 SER A CA 1
ATOM 943 C C . SER A 1 128 ? 2.689 4.365 -10.621 1.00 94.06 128 SER A C 1
ATOM 945 O O . SER A 1 128 ? 2.783 5.107 -11.600 1.00 94.06 128 SER A O 1
ATOM 947 N N . TRP A 1 129 ? 1.973 3.244 -10.637 1.00 92.19 129 TRP A N 1
ATOM 948 C CA . TRP A 1 129 ? 1.081 2.923 -11.745 1.00 92.19 129 TRP A CA 1
ATOM 949 C C . TRP A 1 129 ? -0.196 3.751 -11.614 1.00 92.19 129 TRP A C 1
ATOM 951 O O . TRP A 1 129 ? -0.926 3.621 -10.632 1.00 92.19 129 TRP A O 1
ATOM 961 N N . ASP A 1 130 ? -0.460 4.607 -12.594 1.00 92.06 130 ASP A N 1
ATOM 962 C CA . ASP A 1 130 ? -1.711 5.346 -12.675 1.00 92.06 130 ASP A CA 1
ATOM 963 C C . ASP A 1 130 ? -2.710 4.561 -13.533 1.00 92.06 130 ASP A C 1
ATOM 965 O O . ASP A 1 130 ? -2.585 4.476 -14.756 1.00 92.06 130 ASP A O 1
ATOM 969 N N . ALA A 1 131 ? -3.710 3.965 -12.880 1.00 86.81 131 ALA A N 1
ATOM 970 C CA . ALA A 1 131 ? -4.704 3.129 -13.550 1.00 86.81 131 ALA A CA 1
ATOM 971 C C . ALA A 1 131 ? -5.621 3.920 -14.501 1.00 86.81 131 ALA A C 1
ATOM 973 O O . ALA A 1 131 ? -6.181 3.334 -15.425 1.00 86.81 131 ALA A O 1
ATOM 974 N N . ALA A 1 132 ? -5.767 5.234 -14.300 1.00 91.19 132 ALA A N 1
ATOM 975 C CA . ALA A 1 132 ? -6.598 6.083 -15.149 1.00 91.19 132 ALA A CA 1
ATOM 976 C C . ALA A 1 132 ? -5.952 6.331 -16.521 1.00 91.19 132 ALA A C 1
ATOM 978 O O . ALA A 1 132 ? -6.633 6.328 -17.545 1.00 91.19 132 ALA A O 1
ATOM 979 N N . THR A 1 133 ? -4.635 6.531 -16.548 1.00 93.50 133 THR A N 1
ATOM 980 C CA . THR A 1 133 ? -3.867 6.796 -17.770 1.00 93.50 133 THR A CA 1
ATOM 981 C C . THR A 1 133 ? -3.187 5.555 -18.338 1.00 93.50 133 THR A C 1
ATOM 983 O O . THR A 1 133 ? -2.761 5.583 -19.494 1.00 93.50 133 THR A O 1
ATOM 986 N N . GLY A 1 134 ? -3.074 4.482 -17.551 1.00 93.38 134 GLY A N 1
ATOM 987 C CA . GLY A 1 134 ? -2.325 3.281 -17.912 1.00 93.38 134 GLY A CA 1
ATOM 988 C C . GLY A 1 134 ? -0.830 3.562 -18.072 1.00 93.38 134 GLY A C 1
ATOM 989 O O . GLY A 1 134 ? -0.196 3.029 -18.983 1.00 93.38 134 GLY A O 1
ATOM 990 N N . LYS A 1 135 ? -0.280 4.474 -17.259 1.00 94.81 135 LYS A N 1
ATOM 991 C CA . LYS A 1 135 ? 1.116 4.920 -17.348 1.00 94.81 135 LYS A CA 1
ATOM 992 C C . LYS A 1 135 ? 1.790 4.920 -15.983 1.00 94.81 135 LYS A C 1
ATOM 994 O O . LYS A 1 135 ? 1.162 5.149 -14.952 1.00 94.81 135 LYS A O 1
ATOM 999 N N . PHE A 1 136 ? 3.105 4.727 -15.997 1.00 93.88 136 PHE A N 1
ATOM 1000 C CA . PHE A 1 136 ? 3.946 4.932 -14.825 1.00 93.88 136 PHE A CA 1
ATOM 1001 C C . PHE A 1 136 ? 4.232 6.424 -14.642 1.00 93.88 136 PHE A C 1
ATOM 1003 O O . PHE A 1 136 ? 4.859 7.054 -15.494 1.00 93.88 136 PHE A O 1
ATOM 1010 N N . MET A 1 137 ? 3.778 6.978 -13.522 1.00 95.69 137 MET A N 1
ATOM 1011 C CA . MET A 1 137 ? 3.998 8.371 -13.141 1.00 95.69 137 MET A CA 1
ATOM 1012 C C . MET A 1 137 ? 5.127 8.444 -12.106 1.00 95.69 137 MET A C 1
ATOM 1014 O O . MET A 1 137 ? 5.090 7.678 -11.141 1.00 95.69 137 MET A O 1
ATOM 1018 N N . PRO A 1 138 ? 6.123 9.334 -12.260 1.00 95.19 138 PRO A N 1
ATOM 1019 C CA . PRO A 1 138 ? 7.189 9.478 -11.275 1.00 95.19 138 PRO A CA 1
ATOM 1020 C C . PRO A 1 138 ? 6.616 9.952 -9.935 1.00 95.19 138 PRO A C 1
ATOM 1022 O O . PRO A 1 138 ? 5.784 10.858 -9.885 1.00 95.19 138 PRO A O 1
ATOM 1025 N N . VAL A 1 139 ? 7.067 9.338 -8.845 1.00 91.62 139 VAL A N 1
ATOM 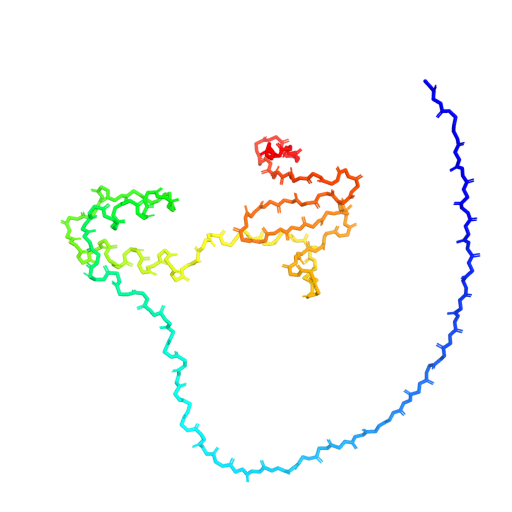1026 C CA . VAL A 1 139 ? 6.731 9.759 -7.486 1.00 91.62 139 VAL A CA 1
ATOM 1027 C C . VAL A 1 139 ? 7.762 10.805 -7.069 1.00 91.62 139 VAL A C 1
ATOM 1029 O O . VAL A 1 139 ? 8.954 10.495 -7.103 1.00 91.62 139 VAL A O 1
ATOM 1032 N N . PRO A 1 140 ? 7.346 12.027 -6.689 1.00 85.81 140 PRO A N 1
ATOM 1033 C CA . PRO A 1 140 ? 8.280 13.001 -6.146 1.00 85.81 140 PRO A CA 1
ATOM 1034 C C . PRO A 1 140 ? 8.913 12.420 -4.876 1.00 85.81 140 PRO A C 1
ATOM 1036 O O . PRO A 1 140 ? 8.201 12.002 -3.959 1.00 85.81 140 PRO A O 1
ATOM 1039 N N . THR A 1 141 ? 10.241 12.323 -4.887 1.00 74.44 141 THR A N 1
ATOM 1040 C CA . THR A 1 141 ? 11.078 11.939 -3.741 1.00 74.44 141 THR A CA 1
ATOM 1041 C C . THR A 1 141 ? 11.213 13.077 -2.752 1.00 74.44 141 THR A C 1
ATOM 1043 O O . THR A 1 141 ? 11.400 14.219 -3.233 1.00 74.44 141 THR A O 1
#

InterPro domains:
  IPR036361 SAP domain superfamily [G3DSA:1.10.720.30] (38-88)
  IPR041591 OCRE domain [PF17780] (91-139)

Secondary structure (DSSP, 8-state):
-------------------------------------------GGGS-HHHHHHHHHHTT--GGG--SHHHHHHHHHHHHHH-S--PPPPTTEEEETTTTEEEETTTTEEEETTTTEEEETTTTEEEEEETTTTEEEEPP-